Protein 5IG0 (pdb70)

Foldseek 3Di:
DDDDPFRLVVVLVVVCVVCVLVLPLVSVVLAADQFAWEADPLVPGDIDTGCVSVVVCSVVPDDFSNVKDKDWADWGWDDDPQKIKIWTKIWMWDADPVGIDIWIKTKIWIKGADCVGPSRIYTRYMYIDTD

Secondary structure (DSSP, 8-state):
----HHHHHHHHHHHHHHHHHTT-HHHHHTTEEEEEEEE-GGGTTS-EESHHHHHHHHHT--SSTTT-EEEEEEEEEEEETTEEEEEEEEEEEEEETTEEEEEEEEEEEEEEE-TTSTTSEEEEEEEEEE-

CATH classification: 3.10.450.50

Organism: Salpingoeca rosetta (strain ATCC 50818 / BSB-021) (NCBI:txid946362)

InterPro domains:
  IPR000719 Protein kinase domain [PF00069] (19-273)
  IPR000719 Protein kinase domain [PS50011] (16-273)
  IPR000719 Protein kinase domain [SM00220] (16-273)
  IPR008271 Serine/threonine-protein kinase, active site [PS00108] (134-146)
  IPR011009 Protein kinase-like domain superfamily [SSF56112] (20-286)
  IPR013543 Calcium/calmodulin-dependent protein kinase II, association-domain [PF08332] (350-474)
  IPR017441 Protein kinase, ATP binding site [PS00107] (22-50)
  IPR032710 NTF2-like domain superfamily [SSF54427] (349-472)

Solvent-accessible surface area: 7740 Å² total; per-residue (Å²): 187,125,34,38,78,45,121,21,0,49,87,10,6,67,71,1,20,131,4,47,59,77,27,64,42,110,23,7,52,41,0,1,19,77,118,0,33,0,81,16,73,84,7,93,74,99,64,10,146,16,33,83,59,10,76,128,82,30,92,82,92,82,129,60,28,112,143,89,128,38,67,35,85,111,70,48,31,96,69,116,66,86,41,0,49,0,48,10,59,19,35,16,90,55,61,34,161,125,18,123,90,88,38,120,47,110,7,48,12,31,0,36,91,35,107,93,40,148,81,24,12,40,0,41,47,4,78,30,39,43,106

Sequence (131 aa):
VPAGPAKAVLEVNDELLKAVASGDWDAYTTMVDPNVTCFEPEAAGVLAKGLAFHKFFFDNRSPNADKMKTTLHDPAVQMFGDTAIVTALRVVQFVADDGPKTTRYEETRVWVKDAAFKFGWKLVHFHRSGA

Structure (mmCIF, N/CA/C/O backbone):
data_5IG0
#
_entry.id   5IG0
#
_cell.length_a   96.805
_cell.length_b   96.805
_cell.length_c   58.416
_cell.angle_alpha   90.00
_cell.angle_beta   90.00
_cell.angle_gamma   120.00
#
_symmetry.space_group_name_H-M   'P 61 2 2'
#
loop_
_entity.id
_entity.type
_entity.pdbx_description
1 polymer 'CAMK/CAMK2 protein kinase'
2 non-polymer 'SULFATE ION'
3 non-polymer GLYCEROL
4 water water
#
loop_
_atom_site.group_PDB
_atom_site.id
_atom_site.type_symbol
_atom_site.label_atom_id
_atom_site.label_alt_id
_atom_site.label_comp_id
_atom_site.label_asym_id
_atom_site.label_entity_id
_atom_site.label_seq_id
_atom_site.pdbx_PDB_ins_code
_atom_site.Cartn_x
_atom_site.Cartn_y
_atom_site.Cartn_z
_atom_site.occupancy
_atom_site.B_iso_or_equiv
_atom_site.auth_seq_id
_atom_site.auth_comp_id
_atom_site.auth_asym_id
_atom_site.auth_atom_id
_atom_site.pdbx_PDB_model_num
ATOM 1 N N . VAL A 1 13 ? -28.068 -46.111 -3.790 1.00 49.68 344 VAL A N 1
ATOM 2 C CA . VAL A 1 13 ? -28.796 -45.691 -2.599 1.00 47.34 344 VAL A CA 1
ATOM 3 C C . VAL A 1 13 ? -29.214 -44.225 -2.726 1.00 45.49 344 VAL A C 1
ATOM 4 O O . VAL A 1 13 ? -28.374 -43.365 -2.992 1.00 47.57 344 VAL A O 1
ATOM 16 N N . PRO A 1 14 ? -30.514 -43.934 -2.535 1.00 35.93 345 PRO A N 1
ATOM 17 C CA . PRO A 1 14 ? -30.987 -42.553 -2.666 1.00 30.65 345 PRO A CA 1
ATOM 18 C C . PRO A 1 14 ? -30.644 -41.708 -1.446 1.00 35.84 345 PRO A C 1
ATOM 19 O O . PRO A 1 14 ? -30.521 -42.244 -0.345 1.00 28.59 345 PRO A O 1
ATOM 30 N N . ALA A 1 15 ? -30.500 -40.402 -1.643 1.00 36.11 346 ALA A N 1
ATOM 31 C CA . ALA A 1 15 ? -30.187 -39.496 -0.545 1.00 37.57 346 ALA A CA 1
ATOM 32 C C . ALA A 1 15 ? -31.455 -38.988 0.131 1.00 30.28 346 ALA A C 1
ATOM 33 O O . ALA A 1 15 ? -32.427 -38.624 -0.538 1.00 31.34 346 ALA A O 1
ATOM 40 N N . GLY A 1 16 ? -31.439 -38.957 1.461 1.00 31.22 347 GLY A N 1
ATOM 41 C CA . GLY A 1 16 ? -32.494 -38.309 2.220 1.00 41.98 347 GLY A CA 1
ATOM 42 C C . GLY A 1 16 ? -32.428 -36.809 1.992 1.00 36.84 347 GLY A C 1
ATOM 43 O O . GLY A 1 16 ? -31.507 -36.331 1.336 1.00 36.33 347 GLY A O 1
ATOM 47 N N . PRO A 1 17 ? -33.401 -36.060 2.534 1.00 32.05 348 PRO A N 1
ATOM 48 C CA . PRO A 1 17 ? -33.524 -34.617 2.285 1.00 34.08 348 PRO A CA 1
ATOM 49 C C . PRO A 1 17 ? -32.240 -33.836 2.568 1.00 29.88 348 PRO A C 1
ATOM 50 O O . PRO A 1 17 ? -31.803 -33.057 1.721 1.00 31.80 348 PRO A O 1
ATOM 61 N N . ALA A 1 18 ? -31.647 -34.050 3.738 1.00 35.27 349 ALA A N 1
ATOM 62 C CA . ALA A 1 18 ? -30.455 -33.308 4.139 1.00 32.67 349 ALA A CA 1
ATOM 63 C C . ALA A 1 18 ? -29.259 -33.658 3.256 1.00 31.64 349 ALA A C 1
ATOM 64 O O . ALA A 1 18 ? -28.546 -32.778 2.781 1.00 28.54 349 ALA A O 1
ATOM 71 N N . LYS A 1 19 ? -29.033 -34.948 3.039 1.00 27.91 350 LYS A N 1
ATOM 72 C CA . LYS A 1 19 ? -27.942 -35.377 2.177 1.00 31.03 350 LYS A CA 1
ATOM 73 C C . LYS A 1 19 ? -28.192 -34.909 0.745 1.00 26.98 350 LYS A C 1
ATOM 74 O O . LYS A 1 19 ? -27.261 -34.536 0.032 1.00 25.51 350 LYS A O 1
ATOM 93 N N . ALA A 1 20 ? -29.458 -34.915 0.338 1.00 23.80 351 ALA A N 1
ATOM 94 C CA . ALA A 1 20 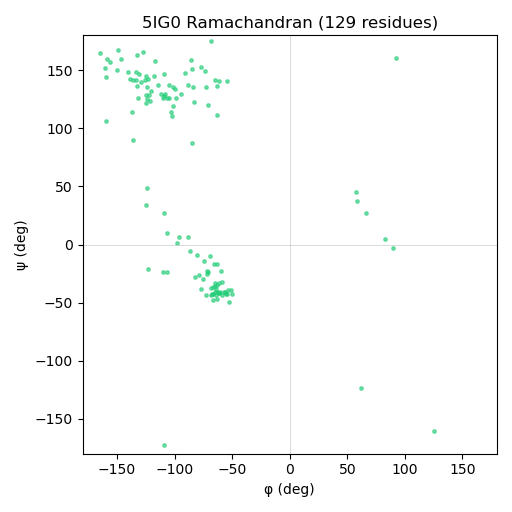? -29.826 -34.529 -1.017 1.00 25.55 351 ALA A CA 1
ATOM 95 C C . ALA A 1 20 ? -29.474 -33.068 -1.294 1.00 26.22 351 ALA A C 1
ATOM 96 O O . ALA A 1 20 ? -28.889 -32.759 -2.330 1.00 25.98 351 ALA A O 1
ATOM 103 N N . VAL A 1 21 ? -29.819 -32.169 -0.375 1.00 27.05 352 VAL A N 1
ATOM 104 C CA . VAL A 1 21 ? -29.527 -30.749 -0.593 1.00 21.06 352 VAL A CA 1
ATOM 105 C C . VAL A 1 21 ? -28.026 -30.491 -0.586 1.00 22.19 352 VAL A C 1
ATOM 106 O O . VAL A 1 21 ? -27.537 -29.650 -1.342 1.00 23.36 352 VAL A O 1
ATOM 119 N N . LEU A 1 22 ? -27.294 -31.203 0.267 1.00 25.71 353 LEU A N 1
ATOM 120 C CA . LEU A 1 22 ? -25.841 -31.069 0.283 1.00 25.78 353 LEU A CA 1
ATOM 121 C C . LEU A 1 22 ? -25.265 -31.454 -1.072 1.00 27.48 353 LEU A C 1
ATOM 122 O O . LEU A 1 22 ? -24.359 -30.800 -1.574 1.00 25.55 353 LEU A O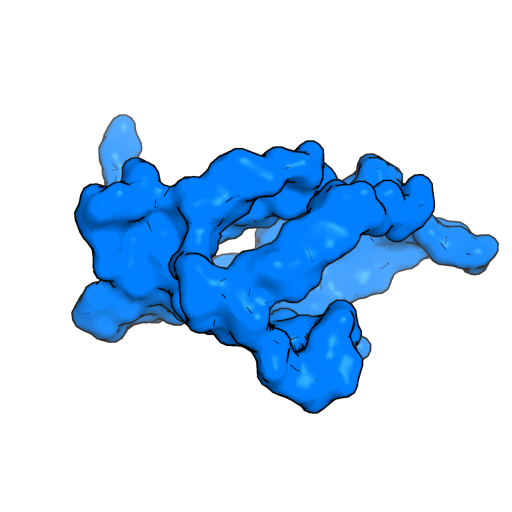 1
ATOM 138 N N . GLU A 1 23 ? -25.802 -32.510 -1.672 1.00 23.28 354 GLU A N 1
ATOM 139 C CA . GLU A 1 23 ? -25.311 -32.958 -2.968 1.00 24.05 354 GLU A CA 1
ATOM 140 C C . GLU A 1 23 ? -25.600 -31.932 -4.058 1.00 22.05 354 GLU A C 1
ATOM 141 O O . GLU A 1 23 ? -24.742 -31.659 -4.895 1.00 26.38 354 GLU A O 1
ATOM 153 N N . VAL A 1 24 ? -26.798 -31.354 -4.042 1.00 22.43 355 VAL A N 1
ATOM 154 C CA . VAL A 1 24 ? -27.165 -30.366 -5.051 1.00 20.96 355 VAL A CA 1
ATOM 155 C C . VAL A 1 24 ? -26.326 -29.105 -4.843 1.00 20.69 355 VAL A C 1
ATOM 156 O O . VAL A 1 24 ? -25.896 -28.467 -5.804 1.00 25.83 355 VAL A O 1
ATOM 169 N N . ASN A 1 25 ? -26.087 -28.762 -3.582 1.00 22.44 356 ASN A N 1
ATOM 170 C CA . ASN A 1 25 ? -25.253 -27.609 -3.257 1.00 21.60 356 ASN A CA 1
ATOM 171 C C . ASN A 1 25 ? -23.830 -27.798 -3.790 1.00 25.01 356 ASN A C 1
ATOM 172 O O . ASN A 1 25 ? -23.232 -26.866 -4.336 1.00 27.45 356 ASN A O 1
ATOM 183 N N . ASP A 1 26 ? -23.297 -29.011 -3.648 1.00 26.13 357 ASP A N 1
ATOM 184 C CA . ASP A 1 26 ? -21.989 -29.349 -4.211 1.00 27.43 357 ASP A CA 1
ATOM 185 C C . ASP A 1 26 ? -22.008 -29.294 -5.736 1.00 30.72 357 ASP A C 1
ATOM 186 O O . ASP A 1 26 ? -21.056 -28.825 -6.360 1.00 25.05 357 ASP A O 1
ATOM 195 N N . GLU A 1 27 ? -23.089 -29.789 -6.331 1.00 26.76 358 GLU A N 1
ATOM 196 C CA . GLU A 1 27 ? -23.220 -29.806 -7.784 1.00 29.98 358 GLU A CA 1
ATOM 197 C C . GLU A 1 27 ? -23.247 -28.386 -8.343 1.00 27.00 358 GLU A C 1
ATOM 198 O O . GLU A 1 27 ? -22.725 -28.127 -9.428 1.00 28.27 358 GLU A O 1
ATOM 210 N N . LEU A 1 28 ? -23.8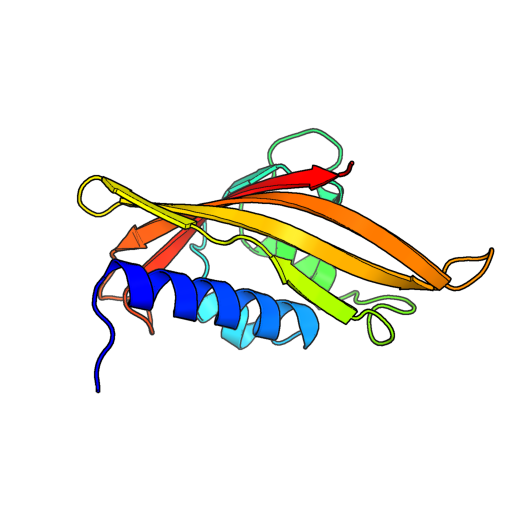50 -27.465 -7.596 1.00 23.96 359 LEU A N 1
ATOM 211 C CA . LEU A 1 28 ? -23.920 -26.074 -8.028 1.00 21.84 359 LEU A CA 1
ATOM 212 C C . LEU A 1 28 ? -22.517 -25.467 -8.099 1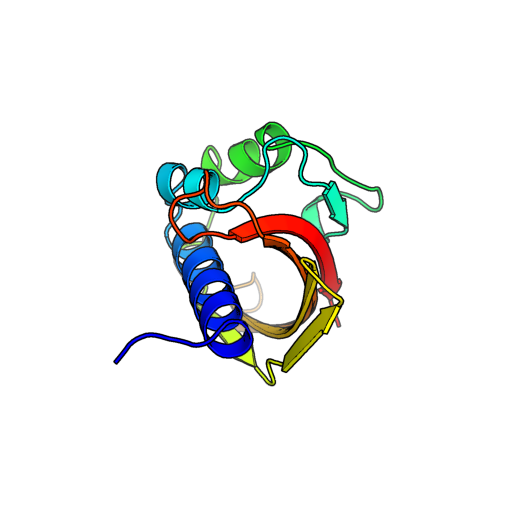.00 24.12 359 LEU A C 1
ATOM 213 O O . LEU A 1 28 ? -22.184 -24.768 -9.059 1.00 25.29 359 LEU A O 1
ATOM 229 N N . LEU A 1 29 ? -21.696 -25.739 -7.089 1.00 25.36 360 LEU A N 1
ATOM 230 C CA . LEU A 1 29 ? -20.301 -25.304 -7.106 1.00 31.34 360 LEU A CA 1
ATOM 231 C C . LEU A 1 29 ? -19.570 -25.833 -8.338 1.00 31.37 360 LEU A C 1
ATOM 232 O O . LEU A 1 29 ? -18.769 -25.120 -8.943 1.00 30.54 360 LEU A O 1
ATOM 248 N N . LYS A 1 30 ? -19.837 -27.087 -8.697 1.00 31.56 361 LYS A N 1
ATOM 249 C CA . LYS A 1 30 ? -19.206 -27.699 -9.865 1.00 36.22 361 LYS A CA 1
ATOM 250 C C . LYS A 1 30 ? -19.617 -26.974 -11.136 1.00 35.21 361 LYS A C 1
ATOM 251 O O . LYS A 1 30 ? -18.809 -26.789 -12.045 1.00 34.65 361 LYS A O 1
ATOM 270 N N . ALA A 1 31 ? -20.881 -26.568 -11.191 1.00 25.67 362 ALA A N 1
ATOM 271 C CA . ALA A 1 31 ? -21.408 -25.872 -12.356 1.00 29.83 362 ALA A CA 1
ATOM 272 C C . ALA A 1 31 ? -20.764 -24.495 -12.489 1.00 35.40 362 ALA A C 1
ATOM 273 O O . ALA A 1 31 ? -20.400 -24.074 -13.586 1.00 32.29 362 ALA A O 1
ATOM 280 N N . VAL A 1 32 ? -20.616 -23.801 -11.365 1.00 30.30 363 VAL A N 1
ATOM 281 C CA . VAL A 1 32 ? -20.028 -22.467 -11.369 1.00 29.00 363 VAL A CA 1
ATOM 282 C C . VAL A 1 32 ? -18.548 -22.554 -11.727 1.00 32.05 363 VAL A C 1
ATOM 283 O O . VAL A 1 32 ? -18.045 -21.759 -12.521 1.00 32.52 363 VAL A O 1
ATOM 296 N N . ALA A 1 33 ? -17.860 -23.532 -11.149 1.00 35.96 364 ALA A N 1
ATOM 297 C CA . ALA A 1 33 ? -16.433 -23.707 -11.386 1.00 38.77 364 ALA A CA 1
ATOM 298 C C . ALA A 1 33 ? -16.142 -23.988 -12.857 1.00 42.97 364 ALA A C 1
ATOM 299 O O . ALA A 1 33 ? -15.108 -23.572 -13.379 1.00 56.03 364 ALA A O 1
ATOM 306 N N . SER A 1 34 ? -17.060 -24.684 -13.524 1.00 39.24 365 SER A N 1
ATOM 307 C CA . SER A 1 34 ? -16.851 -25.102 -14.910 1.00 40.80 365 SER A CA 1
ATOM 308 C C . SER A 1 34 ? -17.526 -24.174 -15.921 1.00 43.75 365 SER A C 1
ATOM 309 O O . SER A 1 34 ? -17.454 -24.409 -17.126 1.00 40.39 365 SER A O 1
ATOM 317 N N . GLY A 1 35 ? -18.179 -23.123 -15.436 1.00 36.34 366 GLY A N 1
ATOM 318 C CA . GLY A 1 35 ? -18.846 -22.175 -16.310 1.00 33.00 366 GLY A CA 1
ATOM 319 C C . GLY A 1 35 ? -20.028 -22.775 -17.049 1.00 39.79 366 GLY A C 1
ATOM 320 O O . GLY A 1 35 ? -20.387 -22.323 -18.135 1.00 36.51 366 GLY A O 1
ATOM 324 N N . ASP A 1 36 ? -20.637 -23.796 -16.454 1.00 32.14 367 ASP A N 1
ATOM 325 C CA . ASP A 1 36 ? -21.785 -24.470 -17.049 1.00 32.01 367 ASP A CA 1
ATOM 326 C C . ASP A 1 36 ? -23.074 -23.729 -16.711 1.00 29.36 367 ASP A C 1
ATOM 327 O O . ASP A 1 36 ? -23.742 -24.055 -15.728 1.00 27.02 367 ASP A O 1
ATOM 336 N N . TRP A 1 37 ? -23.429 -22.740 -17.528 1.00 27.07 368 TRP A N 1
ATOM 337 C CA . TRP A 1 37 ? -24.606 -21.923 -17.257 1.00 26.74 368 TRP A CA 1
ATOM 338 C C . TRP A 1 37 ? -25.901 -22.732 -17.273 1.00 33.39 368 TRP A C 1
ATOM 339 O O . TRP A 1 37 ? -26.783 -22.513 -16.445 1.00 28.29 368 TRP A O 1
ATOM 360 N N . ASP A 1 38 ? -26.026 -23.659 -18.216 1.00 31.54 369 ASP A N 1
ATOM 361 C CA . ASP A 1 38 ? -27.244 -24.455 -18.313 1.00 32.27 369 ASP A CA 1
ATOM 362 C C . ASP A 1 38 ? -27.487 -25.212 -17.012 1.00 28.16 369 ASP A C 1
ATOM 363 O O . ASP A 1 38 ? -28.608 -25.245 -16.510 1.00 29.07 369 ASP A O 1
ATOM 372 N N . ALA A 1 39 ? -26.427 -25.792 -16.458 1.00 29.34 370 ALA A N 1
ATOM 373 C CA . ALA A 1 39 ? -26.522 -26.499 -15.185 1.00 29.35 370 ALA A CA 1
ATOM 374 C C . ALA A 1 39 ? -26.949 -25.549 -14.073 1.00 25.51 370 ALA A C 1
ATOM 375 O O . ALA A 1 39 ? -27.778 -25.893 -13.231 1.00 23.55 370 ALA A O 1
ATOM 382 N N . TYR A 1 40 ? -26.381 -24.348 -14.078 1.00 25.83 371 TYR A N 1
ATOM 383 C CA . TYR A 1 40 ? -26.700 -23.347 -13.068 1.00 25.88 371 TYR A CA 1
ATOM 384 C C . TYR A 1 40 ? -28.205 -23.112 -13.032 1.00 25.84 371 TYR A C 1
ATOM 385 O O . TYR A 1 40 ? -28.806 -23.047 -11.961 1.00 26.37 371 TYR A O 1
ATOM 403 N N . THR A 1 41 ? -28.819 -23.025 -14.209 1.00 22.60 372 THR A N 1
ATOM 404 C CA . THR A 1 41 ? -30.238 -22.704 -14.294 1.00 22.81 372 THR A CA 1
ATOM 405 C C . THR A 1 41 ? -31.127 -23.877 -13.896 1.00 27.20 372 THR A C 1
ATOM 406 O O . THR A 1 41 ? -32.317 -23.691 -13.670 1.00 28.19 372 THR A O 1
ATOM 417 N N . THR A 1 42 ? -30.568 -25.081 -13.808 1.00 27.18 373 THR A N 1
ATOM 418 C CA . THR A 1 42 ? -31.365 -26.219 -13.352 1.00 26.66 373 THR A CA 1
ATOM 419 C C . THR A 1 42 ? -31.475 -26.240 -11.828 1.00 26.72 373 THR A C 1
ATOM 420 O O . THR A 1 42 ? -32.250 -27.018 -11.272 1.00 21.82 373 THR A O 1
ATOM 431 N N . MET A 1 43 ? -30.711 -25.377 -11.156 1.00 22.22 374 MET A N 1
ATOM 432 C CA . MET A 1 43 ? -30.627 -25.413 -9.696 1.00 20.14 374 MET A CA 1
ATOM 433 C C . MET A 1 43 ? -30.998 -24.094 -9.016 1.00 21.34 374 MET A C 1
ATOM 434 O O . MET A 1 43 ? -31.342 -24.084 -7.835 1.00 22.62 374 MET A O 1
ATOM 448 N N . VAL A 1 44 ? -30.927 -22.990 -9.752 1.00 21.18 375 VAL A N 1
ATOM 449 C CA . VAL A 1 44 ? -31.078 -21.667 -9.151 1.00 20.62 375 VAL A CA 1
ATOM 450 C C . VAL A 1 44 ? -32.370 -20.990 -9.588 1.00 29.29 375 VAL A C 1
ATOM 451 O O . VAL A 1 44 ? -32.673 -20.904 -10.782 1.00 25.26 375 VAL A O 1
ATOM 464 N N . ASP A 1 45 ? -33.125 -20.509 -8.605 1.00 20.93 376 ASP A N 1
ATOM 465 C CA . ASP A 1 45 ? -34.402 -19.852 -8.862 1.00 23.57 376 ASP A CA 1
ATOM 466 C C . ASP A 1 45 ? -34.202 -18.602 -9.712 1.00 25.35 376 ASP A C 1
ATOM 467 O O . ASP A 1 45 ? -33.227 -17.875 -9.514 1.00 27.47 376 ASP A O 1
ATOM 476 N N . PRO A 1 46 ? -35.121 -18.347 -10.664 1.00 23.79 377 PRO A N 1
ATOM 477 C CA . PRO A 1 46 ? -34.978 -17.168 -11.528 1.00 27.45 377 PRO A CA 1
ATOM 478 C C . PRO A 1 46 ? -34.961 -15.848 -10.762 1.00 27.20 377 PRO A C 1
ATOM 479 O O . PRO A 1 46 ? -34.447 -14.857 -11.279 1.00 31.27 377 PRO A O 1
ATOM 490 N N . ASN A 1 47 ? -35.520 -15.844 -9.555 1.00 24.24 378 ASN A N 1
ATOM 491 C CA . ASN A 1 47 ? -35.581 -14.647 -8.725 1.00 26.78 378 ASN A CA 1
ATOM 492 C C . ASN A 1 47 ? -34.646 -14.744 -7.522 1.00 27.14 378 ASN A C 1
ATOM 493 O O . ASN A 1 47 ? -34.885 -14.129 -6.479 1.00 25.77 378 ASN A O 1
ATOM 504 N N . VAL A 1 48 ? -33.583 -15.525 -7.678 1.00 25.49 379 VAL A N 1
ATOM 505 C CA . VAL A 1 48 ? -32.579 -15.675 -6.634 1.00 18.43 379 VAL A CA 1
ATOM 506 C C . VAL A 1 48 ? -32.054 -14.308 -6.206 1.00 22.04 379 VAL A C 1
ATOM 507 O O . VAL A 1 48 ? -31.879 -13.420 -7.041 1.00 23.11 379 VAL A O 1
ATOM 520 N N . THR A 1 49 ? -31.823 -14.140 -4.905 1.00 18.56 380 THR A N 1
ATOM 521 C CA . THR A 1 49 ? -31.172 -12.935 -4.395 1.00 19.52 380 THR A CA 1
ATOM 522 C C . THR A 1 49 ? -29.851 -13.312 -3.749 1.00 18.00 380 THR A C 1
ATOM 523 O O . THR A 1 49 ? -29.654 -14.455 -3.350 1.00 18.76 380 THR A O 1
ATOM 534 N N . CYS A 1 50 ? -28.930 -12.363 -3.638 1.00 18.32 381 CYS A N 1
ATOM 535 C CA . CYS A 1 50 ? -27.695 -12.680 -2.949 1.00 19.24 381 CYS A CA 1
ATOM 536 C C . CYS A 1 50 ? -26.909 -11.474 -2.466 1.00 19.23 381 CYS A C 1
ATOM 537 O O . CYS A 1 50 ? -27.005 -10.377 -3.021 1.00 19.45 381 CYS A O 1
ATOM 545 N N . PHE A 1 51 ? -26.163 -11.707 -1.390 1.00 17.66 382 PHE A N 1
ATOM 546 C CA . PHE A 1 51 ? -25.059 -10.849 -0.980 1.00 16.37 382 PHE A CA 1
ATOM 547 C C . PHE A 1 51 ? -23.778 -11.590 -1.336 1.00 22.34 382 PHE A C 1
ATOM 548 O O . PHE A 1 51 ? -23.603 -12.738 -0.934 1.00 18.16 382 PHE A O 1
ATOM 565 N N . GLU A 1 52 ? -22.885 -10.952 -2.083 1.00 17.94 383 GLU A N 1
ATOM 566 C CA . GLU A 1 52 ? -21.593 -11.556 -2.397 1.00 16.24 383 GLU A CA 1
ATOM 567 C C . GLU A 1 52 ? -20.617 -10.449 -2.771 1.00 20.31 383 GLU A C 1
ATOM 568 O O . GLU A 1 52 ? -21.041 -9.348 -3.116 1.00 20.73 383 GLU A O 1
ATOM 580 N N . PRO A 1 53 ? -19.307 -10.725 -2.682 1.00 21.16 384 PRO A N 1
ATOM 581 C CA . PRO A 1 53 ? -18.318 -9.690 -3.010 1.00 28.31 384 PRO A CA 1
ATOM 582 C C . PRO A 1 53 ? -18.565 -9.040 -4.373 1.00 27.00 384 PRO A C 1
ATOM 583 O O . PRO A 1 53 ? -18.418 -7.824 -4.508 1.00 28.69 384 PRO A O 1
ATOM 594 N N . GLU A 1 54 ? -18.972 -9.841 -5.353 1.00 26.23 385 GLU A N 1
ATOM 595 C CA . GLU A 1 54 ? -19.191 -9.353 -6.713 1.00 29.02 385 GLU A CA 1
ATOM 596 C C . GLU A 1 54 ? -20.398 -8.422 -6.851 1.00 29.23 385 GLU A C 1
ATOM 597 O O . GLU A 1 54 ? -20.596 -7.813 -7.904 1.00 32.63 385 GLU A O 1
ATOM 609 N N . ALA A 1 55 ? -21.207 -8.317 -5.802 1.00 25.47 386 ALA A N 1
ATOM 610 C CA . ALA A 1 55 ? -22.458 -7.566 -5.883 1.00 23.63 386 ALA A CA 1
ATOM 611 C C . ALA A 1 55 ? -22.310 -6.133 -5.368 1.00 25.73 386 ALA A C 1
ATOM 612 O O . ALA A 1 55 ? -23.295 -5.405 -5.257 1.00 24.12 386 ALA A O 1
ATOM 619 N N . ALA A 1 56 ? -21.078 -5.739 -5.059 1.00 20.45 387 ALA A N 1
ATOM 620 C CA . ALA A 1 56 ? -20.754 -4.351 -4.726 1.00 23.93 387 ALA A CA 1
ATOM 621 C C . ALA A 1 56 ? -21.535 -3.808 -3.528 1.00 22.61 387 ALA A C 1
ATOM 622 O O . ALA A 1 56 ? -21.929 -2.639 -3.512 1.00 24.21 387 ALA A O 1
ATOM 629 N N . GLY A 1 57 ? -21.760 -4.656 -2.531 1.00 25.11 388 GLY A N 1
ATOM 630 C CA . GLY A 1 57 ? -22.251 -4.202 -1.242 1.00 25.19 388 GLY A CA 1
ATOM 631 C C . GLY A 1 57 ? -23.758 -4.146 -1.074 1.00 30.74 388 GLY A C 1
ATOM 632 O O . GLY A 1 57 ? -24.238 -3.820 0.011 1.00 30.95 388 GLY A O 1
ATOM 636 N N . VAL A 1 58 ? -24.503 -4.453 -2.131 1.00 25.00 389 VAL A N 1
ATOM 637 C CA . VAL A 1 58 ? -25.961 -4.458 -2.052 1.00 21.85 389 VAL A CA 1
ATOM 638 C C . VAL A 1 58 ? -26.524 -5.781 -2.557 1.00 24.61 389 VAL A C 1
ATOM 639 O O . VAL A 1 58 ? -25.828 -6.566 -3.201 1.00 25.47 389 VAL A O 1
ATOM 652 N N . LEU A 1 59 ? -27.794 -6.021 -2.257 1.00 21.69 390 LEU A N 1
ATOM 653 C CA . LEU A 1 59 ? -28.445 -7.262 -2.644 1.00 19.84 390 LEU A CA 1
ATOM 654 C C . LEU A 1 59 ? -28.671 -7.317 -4.147 1.00 27.62 390 LEU A C 1
ATOM 655 O O . LEU A 1 59 ? -29.366 -6.466 -4.706 1.00 31.06 390 LEU A O 1
ATOM 671 N N . ALA A 1 60 ? -28.084 -8.318 -4.796 1.00 19.62 391 ALA A N 1
ATOM 672 C CA . ALA A 1 60 ? -28.307 -8.554 -6.220 1.00 21.74 391 ALA A CA 1
ATOM 673 C C . ALA A 1 60 ? -29.482 -9.507 -6.408 1.00 26.23 391 ALA A C 1
ATOM 674 O O . ALA A 1 60 ? -29.703 -10.388 -5.584 1.00 22.21 391 ALA A O 1
ATOM 681 N N . LYS A 1 61 ? -30.235 -9.335 -7.490 1.00 23.80 392 LYS A N 1
ATOM 682 C CA . LYS A 1 61 ? -31.411 -10.170 -7.730 1.00 23.46 392 LYS A CA 1
ATOM 683 C C . LYS A 1 61 ? -31.488 -10.622 -9.178 1.00 25.59 392 LYS A C 1
ATOM 684 O O . LYS A 1 61 ? -31.190 -9.854 -10.092 1.00 26.99 392 LYS A O 1
ATOM 703 N N . GLY A 1 62 ? -31.904 -11.868 -9.377 1.00 25.38 393 GLY A N 1
ATOM 704 C CA . GLY A 1 62 ? -32.132 -12.396 -10.710 1.00 25.78 393 GLY A CA 1
ATOM 705 C C . GLY A 1 62 ? -30.936 -13.102 -11.312 1.00 29.13 393 GLY A C 1
ATOM 706 O O . GLY A 1 62 ? -29.798 -12.905 -10.888 1.00 26.04 393 GLY A O 1
ATOM 710 N N . LEU A 1 63 ? -31.205 -13.924 -12.320 1.00 27.70 394 LEU A N 1
ATOM 711 C CA . LEU A 1 63 ? -30.176 -14.733 -12.955 1.00 22.85 394 LEU A CA 1
ATOM 712 C C . LEU A 1 63 ? -29.272 -13.932 -13.879 1.00 26.28 394 LEU A C 1
ATOM 713 O O . LEU A 1 63 ? -28.105 -14.280 -14.056 1.00 28.08 394 LEU A O 1
ATOM 729 N N . ALA A 1 64 ? -29.812 -12.868 -14.470 1.00 33.14 395 ALA A N 1
ATOM 730 C CA . ALA A 1 64 ? -29.059 -12.058 -15.424 1.00 32.44 395 ALA A CA 1
ATOM 731 C C . ALA A 1 64 ? -27.771 -11.533 -14.798 1.00 27.01 395 ALA A C 1
ATOM 732 O O . ALA A 1 64 ? -26.719 -11.527 -15.436 1.00 27.18 395 ALA A O 1
ATOM 739 N N . PHE A 1 65 ? -27.861 -11.106 -13.542 1.00 30.49 396 PHE A N 1
ATOM 740 C CA . PHE A 1 65 ? -26.693 -10.641 -12.801 1.00 26.94 396 PHE A CA 1
ATOM 741 C C . PHE A 1 65 ? -25.589 -11.693 -12.785 1.00 24.81 396 PHE A C 1
ATOM 742 O O . PHE A 1 65 ? -24.411 -11.380 -12.960 1.00 27.34 396 PHE A O 1
ATOM 759 N N . HIS A 1 66 ? -25.978 -12.944 -12.573 1.00 25.41 397 HIS A N 1
ATOM 760 C CA . HIS A 1 66 ? -25.013 -14.033 -12.496 1.00 22.00 397 HIS A CA 1
ATOM 761 C C . HIS A 1 66 ? -24.504 -14.447 -13.870 1.00 23.28 397 HIS A C 1
ATOM 762 O O . HIS A 1 66 ? -23.322 -14.751 -14.029 1.00 28.56 397 HIS A O 1
ATOM 776 N N . LYS A 1 67 ? -25.390 -14.450 -14.859 1.00 25.65 398 LYS A N 1
ATOM 777 C CA . LYS A 1 67 ? -25.008 -14.848 -16.213 1.00 27.56 398 LYS A CA 1
ATOM 778 C C . LYS A 1 67 ? -23.896 -13.951 -16.751 1.00 29.06 398 LYS A C 1
ATOM 779 O O . LYS A 1 67 ? -23.043 -14.396 -17.520 1.00 32.84 398 LYS A O 1
ATOM 798 N N . PHE A 1 68 ? -23.908 -12.689 -16.333 1.00 28.08 399 PHE A N 1
ATOM 799 C CA . PHE A 1 68 ? -22.884 -11.732 -16.730 1.00 28.29 399 PHE A CA 1
ATOM 800 C C . PHE A 1 68 ? -21.484 -12.258 -16.436 1.00 30.00 399 PHE A C 1
ATOM 801 O O . PHE A 1 68 ? -20.556 -12.058 -17.222 1.00 33.06 399 PHE A O 1
ATOM 818 N N . PHE A 1 69 ? -21.336 -12.932 -15.300 1.00 25.54 400 PHE A N 1
ATOM 819 C CA . PHE A 1 69 ? -20.043 -13.474 -14.905 1.00 25.11 400 PHE A CA 1
ATOM 820 C C . PHE A 1 69 ? -19.728 -14.762 -15.654 1.00 27.45 400 PHE A C 1
ATOM 821 O O . PHE A 1 69 ? -18.562 -15.102 -15.834 1.00 37.31 400 PHE A O 1
ATOM 838 N N . PHE A 1 70 ? -20.761 -15.478 -16.087 1.00 26.78 401 PHE A N 1
ATOM 839 C CA . PHE A 1 70 ? -20.557 -16.658 -16.924 1.00 28.50 401 PHE A CA 1
ATOM 840 C C . PHE A 1 70 ? -20.126 -16.232 -18.327 1.00 34.39 401 PHE A C 1
ATOM 841 O O . PHE A 1 70 ? -19.208 -16.812 -18.904 1.00 38.56 401 PHE A O 1
ATOM 858 N N . ASP A 1 71 ? -20.790 -15.209 -18.861 1.00 37.50 402 ASP A N 1
ATOM 859 C CA . ASP A 1 71 ? -20.525 -14.730 -20.217 1.00 45.10 402 ASP A CA 1
ATOM 860 C C . ASP A 1 71 ? -19.189 -14.003 -20.331 1.00 46.50 402 ASP A C 1
ATOM 861 O O . ASP A 1 71 ? -18.629 -13.896 -21.424 1.00 46.03 402 ASP A O 1
ATOM 870 N N . ASN A 1 72 ? -18.691 -13.494 -19.206 1.00 34.06 403 ASN A N 1
ATOM 871 C CA . ASN A 1 72 ? -17.425 -12.768 -19.175 1.00 35.93 403 ASN A CA 1
ATOM 872 C C . ASN A 1 72 ? -16.435 -13.367 -18.182 1.00 50.22 403 ASN A C 1
ATOM 873 O O . ASN A 1 72 ? -15.852 -12.651 -17.375 1.00 58.75 403 ASN A O 1
ATOM 884 N N . ARG A 1 73 ? -16.251 -14.682 -18.236 1.00 58.42 404 ARG A N 1
ATOM 885 C CA . ARG A 1 73 ? -15.269 -15.346 -17.383 1.00 58.55 404 ARG A CA 1
ATOM 886 C C . ARG A 1 73 ? -13.858 -14.862 -17.694 1.00 68.79 404 ARG A C 1
ATOM 887 O O . ARG A 1 73 ? -13.332 -15.140 -18.772 1.00 75.05 404 ARG A O 1
ATOM 908 N N . SER A 1 74 ? -13.246 -14.136 -16.761 1.00 66.59 405 SER A N 1
ATOM 909 C CA . SER A 1 74 ? -11.878 -13.657 -16.953 1.00 75.64 405 SER A CA 1
ATOM 910 C C . SER A 1 74 ? -11.178 -13.370 -15.625 1.00 82.20 405 SER A C 1
ATOM 911 O O . SER A 1 74 ? -11.843 -13.145 -14.612 1.00 81.47 405 SER A O 1
ATOM 919 N N . PRO A 1 75 ? -9.831 -13.384 -15.619 1.00 97.08 406 PRO A N 1
ATOM 920 C CA . PRO A 1 75 ? -8.924 -13.835 -16.681 1.00 99.40 406 PRO A CA 1
ATOM 921 C C . PRO A 1 75 ? -8.259 -15.179 -16.368 1.00 100.67 406 PRO A C 1
ATOM 922 O O . PRO A 1 75 ? -7.838 -15.884 -17.286 1.00 95.68 406 PRO A O 1
ATOM 933 N N . ASN A 1 76 ? -8.172 -15.516 -15.083 1.00 90.46 407 ASN A N 1
ATOM 934 C CA . ASN A 1 76 ? -7.534 -16.749 -14.629 1.00 85.71 407 ASN A CA 1
ATOM 935 C C . ASN A 1 76 ? -8.490 -17.571 -13.769 1.00 79.30 407 ASN A C 1
ATOM 936 O O . ASN A 1 76 ? -8.073 -18.250 -12.830 1.00 72.35 407 ASN A O 1
ATOM 947 N N . ALA A 1 77 ? -9.776 -17.503 -14.099 1.00 71.82 408 ALA A N 1
ATOM 948 C CA . ALA A 1 77 ? -10.802 -18.230 -13.360 1.00 60.96 408 ALA A CA 1
ATOM 949 C C . ALA A 1 77 ? -10.641 -19.737 -13.523 1.00 59.07 408 ALA A C 1
ATOM 950 O O . ALA A 1 77 ? -11.205 -20.519 -12.756 1.00 57.86 408 ALA A O 1
ATOM 957 N N . ASP A 1 78 ? -9.871 -20.139 -14.527 1.00 60.07 409 ASP A N 1
ATOM 958 C CA . ASP A 1 78 ? -9.654 -21.550 -14.807 1.00 63.73 409 ASP A CA 1
ATOM 959 C C . ASP A 1 78 ? -8.562 -22.128 -13.914 1.00 54.74 409 ASP A C 1
ATOM 960 O O . ASP A 1 78 ? -8.571 -23.319 -13.603 1.00 57.21 409 ASP A O 1
ATOM 969 N N . LYS A 1 79 ? -7.626 -21.281 -13.500 1.00 53.08 410 LYS A N 1
ATOM 970 C CA . LYS A 1 79 ? -6.577 -21.707 -12.583 1.00 54.56 410 LYS A CA 1
ATOM 971 C C . LYS A 1 79 ? -7.141 -21.955 -11.189 1.00 52.18 410 LYS A C 1
ATOM 972 O O . LYS A 1 79 ? -6.570 -22.714 -10.407 1.00 51.04 410 LYS A O 1
ATOM 991 N N . MET A 1 80 ? -8.268 -21.322 -10.886 1.00 53.09 411 MET A N 1
ATOM 992 C CA . MET A 1 80 ? -8.827 -21.371 -9.541 1.00 35.01 411 MET A CA 1
ATOM 993 C C . MET A 1 80 ? -9.272 -22.769 -9.131 1.00 39.67 411 MET A C 1
ATOM 994 O O . MET A 1 80 ? -9.803 -23.531 -9.940 1.00 39.61 411 MET A O 1
ATOM 1008 N N . LYS A 1 81 ? -9.039 -23.088 -7.861 1.00 27.98 412 LYS A N 1
ATOM 1009 C CA . LYS A 1 81 ? -9.537 -24.317 -7.253 1.00 30.38 412 LYS A CA 1
ATOM 1010 C C . LYS A 1 81 ? -10.391 -23.958 -6.047 1.00 32.98 412 LYS A C 1
ATOM 1011 O O . LYS A 1 81 ? -9.950 -23.212 -5.177 1.00 24.87 412 LYS A O 1
ATOM 1030 N N . THR A 1 82 ? -11.605 -24.497 -5.999 1.00 32.49 413 THR A N 1
ATOM 1031 C CA . THR A 1 82 ? -12.544 -24.180 -4.931 1.00 27.88 413 THR A CA 1
ATOM 1032 C C . THR A 1 82 ? -13.015 -25.444 -4.230 1.00 28.33 413 THR A C 1
ATOM 1033 O O . THR A 1 82 ? -13.348 -26.439 -4.875 1.00 30.31 413 THR A O 1
ATOM 1044 N N . THR A 1 83 ? -13.037 -25.394 -2.903 1.00 22.72 414 THR A N 1
ATOM 1045 C CA . THR A 1 83 ? -13.532 -26.497 -2.096 1.00 26.08 414 THR A CA 1
ATOM 1046 C C . THR A 1 83 ? -14.473 -25.980 -1.019 1.00 29.32 414 THR A C 1
ATOM 1047 O O . THR A 1 83 ? -14.321 -24.853 -0.540 1.00 26.05 414 THR A O 1
ATOM 1058 N N . LEU A 1 84 ? -15.458 -26.799 -0.660 1.00 25.16 415 LEU A N 1
ATOM 1059 C CA . LEU A 1 84 ? -16.346 -26.492 0.452 1.00 24.50 415 LEU A CA 1
ATOM 1060 C C . LEU A 1 84 ? -15.923 -27.279 1.677 1.00 29.25 415 LEU A C 1
ATOM 1061 O O . LEU A 1 84 ? -15.628 -28.476 1.604 1.00 32.99 415 LEU A O 1
ATOM 1077 N N . HIS A 1 85 ? -15.906 -26.583 2.803 1.00 21.53 416 HIS A N 1
ATOM 1078 C CA . HIS A 1 85 ? -15.454 -27.128 4.068 1.00 22.70 416 HIS A CA 1
ATOM 1079 C C . HIS A 1 85 ? -16.524 -26.978 5.131 1.00 32.19 416 HIS A C 1
ATOM 1080 O O . HIS A 1 85 ? -17.271 -25.998 5.138 1.00 27.68 416 HIS A O 1
ATOM 1094 N N . ASP A 1 86 ? -16.605 -27.968 6.013 1.00 32.53 417 ASP A N 1
ATOM 1095 C CA . ASP A 1 86 ? -17.454 -27.885 7.190 1.00 28.64 417 ASP A CA 1
ATOM 1096 C C . ASP A 1 86 ? -18.921 -27.640 6.812 1.00 26.81 417 ASP A C 1
ATOM 1097 O O . ASP A 1 86 ? -19.589 -26.792 7.409 1.00 28.31 417 ASP A O 1
ATOM 1106 N N . PRO A 1 87 ? -19.426 -28.372 5.806 1.00 30.84 418 PRO A N 1
ATOM 1107 C CA . PRO A 1 87 ? -20.812 -28.101 5.423 1.00 31.00 418 PRO A CA 1
ATOM 1108 C C . PRO A 1 87 ? -21.797 -28.637 6.452 1.00 44.36 418 PRO A C 1
ATOM 1109 O O . PRO A 1 87 ? -21.518 -29.622 7.135 1.00 34.97 418 PRO A O 1
ATOM 1120 N N . ALA A 1 88 ? -22.934 -27.967 6.571 1.00 26.65 419 ALA A N 1
ATOM 1121 C CA . ALA A 1 88 ? -23.994 -28.400 7.468 1.00 29.55 419 ALA A CA 1
ATOM 1122 C C . ALA A 1 88 ? -25.321 -27.961 6.890 1.00 25.18 419 ALA A C 1
ATOM 1123 O O . ALA A 1 88 ? -25.387 -26.948 6.198 1.00 21.16 419 ALA A O 1
ATOM 1130 N N . VAL A 1 89 ? -26.372 -28.726 7.166 1.00 20.68 420 VAL A N 1
ATOM 1131 C CA . VAL A 1 89 ? -27.718 -28.357 6.752 1.00 22.07 420 VAL A CA 1
ATOM 1132 C C . VAL A 1 89 ? -28.655 -28.345 7.935 1.00 24.12 420 VAL A C 1
ATOM 1133 O O . VAL A 1 89 ? -28.569 -29.203 8.812 1.00 30.23 420 VAL A O 1
ATOM 1146 N N . GLN A 1 90 ? -29.554 -27.372 7.938 1.00 25.02 421 GLN A N 1
ATOM 1147 C CA . GLN A 1 90 ? -30.637 -27.318 8.899 1.00 27.02 421 GLN A CA 1
ATOM 1148 C C . GLN A 1 90 ? -31.947 -27.223 8.145 1.00 27.98 421 GLN A C 1
ATOM 1149 O O . GLN A 1 90 ? -32.099 -26.383 7.261 1.00 23.97 421 GLN A O 1
ATOM 1163 N N . MET A 1 91 ? -32.880 -28.105 8.491 1.00 24.02 422 MET A N 1
ATOM 1164 C CA . MET A 1 91 ? -34.157 -28.206 7.798 1.00 23.97 422 MET A CA 1
ATOM 1165 C C . MET A 1 91 ? -35.256 -27.498 8.566 1.00 27.43 422 MET A C 1
ATOM 1166 O O . MET A 1 91 ? -35.389 -27.675 9.778 1.00 28.53 422 MET A O 1
ATOM 1180 N N . PHE A 1 92 ? -36.045 -26.705 7.851 1.00 25.06 423 PHE A N 1
ATOM 1181 C CA . PHE A 1 92 ? -37.220 -26.055 8.413 1.00 27.84 423 PHE A CA 1
ATOM 1182 C C . PHE A 1 92 ? -38.357 -26.197 7.416 1.00 31.29 423 PHE A C 1
ATOM 1183 O O . PHE A 1 92 ? -38.535 -25.365 6.530 1.00 25.26 423 PHE A O 1
ATOM 1200 N N . GLY A 1 93 ? -39.116 -27.278 7.551 1.00 42.25 424 GLY A N 1
ATOM 1201 C CA . GLY A 1 93 ? -40.153 -27.587 6.588 1.00 38.10 424 GLY A CA 1
ATOM 1202 C C . GLY A 1 93 ? -39.541 -27.817 5.220 1.00 25.23 424 GLY A C 1
ATOM 1203 O O . GLY A 1 93 ? -38.665 -28.669 5.059 1.00 32.24 424 GLY A O 1
ATOM 1207 N N . ASP A 1 94 ? -39.994 -27.044 4.236 1.00 23.13 425 ASP A N 1
ATOM 1208 C CA . ASP A 1 94 ? -39.510 -27.175 2.868 1.00 25.51 425 ASP A CA 1
ATOM 1209 C C . ASP A 1 94 ? -38.274 -26.316 2.621 1.00 29.54 425 ASP A C 1
ATOM 1210 O O . ASP A 1 94 ? -37.814 -26.210 1.486 1.00 26.71 425 ASP A O 1
ATOM 1219 N N . THR A 1 95 ? -37.748 -25.707 3.681 1.00 24.60 426 THR A N 1
ATOM 1220 C CA . THR A 1 95 ? -36.552 -24.871 3.578 1.00 23.20 426 THR A CA 1
ATOM 1221 C C . THR A 1 95 ? -35.335 -25.592 4.144 1.00 23.74 426 THR A C 1
ATOM 1222 O O . THR A 1 95 ? -35.414 -26.228 5.193 1.00 24.46 426 THR A O 1
ATOM 1233 N N . ALA A 1 96 ? -34.214 -25.487 3.433 1.00 20.14 427 ALA A N 1
ATOM 1234 C CA . ALA A 1 96 ? -32.941 -26.022 3.896 1.00 19.75 427 ALA A CA 1
ATOM 1235 C C . ALA A 1 96 ? -31.898 -24.909 3.929 1.00 19.68 427 ALA A C 1
ATOM 1236 O O . ALA A 1 96 ? -31.678 -24.233 2.927 1.00 21.94 427 ALA A O 1
ATOM 1243 N N . ILE A 1 97 ? -31.274 -24.717 5.084 1.00 19.34 428 ILE A N 1
ATOM 1244 C CA . ILE A 1 97 ? -30.205 -23.734 5.221 1.00 18.42 428 ILE A CA 1
ATOM 1245 C C . ILE A 1 97 ? -28.880 -24.472 5.213 1.00 19.74 428 ILE A C 1
ATOM 1246 O O . ILE A 1 97 ? -28.572 -25.197 6.154 1.00 20.17 428 ILE A O 1
ATOM 1262 N N . VAL A 1 98 ? -28.113 -24.302 4.139 1.00 16.73 429 VAL A N 1
ATOM 1263 C CA . VAL A 1 98 ? -26.798 -24.917 4.029 1.00 15.00 429 VAL A CA 1
ATOM 1264 C C . VAL A 1 98 ? -25.745 -23.885 4.394 1.00 21.88 429 VAL A C 1
ATOM 1265 O O . VAL A 1 98 ? -25.716 -22.793 3.824 1.00 19.75 429 VAL A O 1
ATOM 1278 N N . THR A 1 99 ? -24.888 -24.239 5.343 1.00 18.51 430 THR A N 1
ATOM 1279 C CA . THR A 1 99 ? -23.779 -23.378 5.728 1.00 16.19 430 THR A CA 1
ATOM 1280 C C . THR A 1 99 ? -22.473 -24.097 5.436 1.00 20.67 430 THR A C 1
ATOM 1281 O O . THR A 1 99 ? -22.390 -25.314 5.551 1.00 20.21 430 THR A O 1
ATOM 1292 N N . ALA A 1 100 ? -21.456 -23.343 5.038 1.00 17.46 431 ALA A N 1
ATOM 1293 C CA . ALA A 1 100 ? -20.170 -23.938 4.717 1.00 19.39 431 ALA A CA 1
ATOM 1294 C C . ALA A 1 100 ? -19.092 -22.876 4.651 1.00 23.63 431 ALA A C 1
ATOM 1295 O O . ALA A 1 100 ? -19.387 -21.679 4.595 1.00 17.88 431 ALA A O 1
ATOM 1302 N N . LEU A 1 101 ? -17.845 -23.329 4.672 1.00 19.48 432 LEU A N 1
ATOM 1303 C CA . LEU A 1 101 ? -16.702 -22.466 4.426 1.00 20.45 432 LEU A CA 1
ATOM 1304 C C . LEU A 1 101 ? -16.158 -22.779 3.043 1.00 27.05 432 LEU A C 1
ATOM 1305 O O . LEU A 1 101 ? -15.871 -23.931 2.723 1.00 28.11 432 LEU A O 1
ATOM 1321 N N . ARG A 1 102 ? -16.039 -21.744 2.223 1.00 21.08 433 ARG A N 1
ATOM 1322 C CA . ARG A 1 102 ? -15.558 -21.880 0.858 1.00 21.56 433 ARG A CA 1
ATOM 1323 C C . ARG A 1 102 ? -14.100 -21.451 0.811 1.00 23.97 433 ARG A C 1
ATOM 1324 O O . ARG A 1 102 ? -13.779 -20.315 1.157 1.00 21.80 433 ARG A O 1
ATOM 1345 N N . VAL A 1 103 ? -13.219 -22.367 0.417 1.00 19.64 434 VAL A N 1
ATOM 1346 C CA . VAL A 1 103 ? -11.800 -22.056 0.302 1.00 18.03 434 VAL A CA 1
ATOM 1347 C C . VAL A 1 103 ? -11.406 -22.027 -1.164 1.00 22.66 434 VAL A C 1
ATOM 1348 O O . VAL A 1 103 ? -11.637 -22.993 -1.894 1.00 25.36 434 VAL A O 1
ATOM 1361 N N . VAL A 1 104 ? -10.808 -20.913 -1.577 1.00 20.89 435 VAL A N 1
ATOM 1362 C CA . VAL A 1 104 ? -10.463 -20.691 -2.972 1.00 21.90 435 VAL A CA 1
ATOM 1363 C C . VAL A 1 104 ? -8.971 -20.458 -3.116 1.00 19.97 435 VAL A C 1
ATOM 1364 O O . VAL A 1 104 ? -8.410 -19.567 -2.483 1.00 2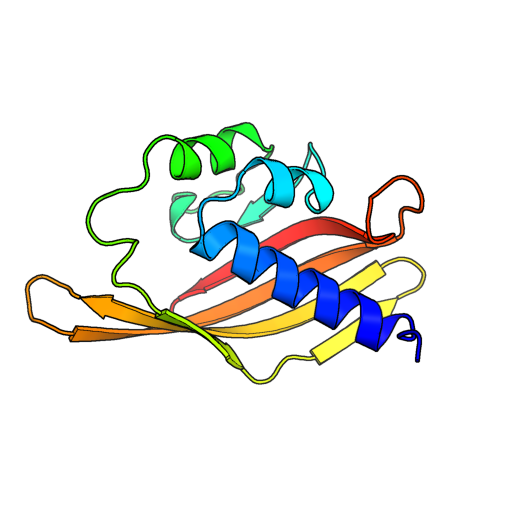1.34 435 VAL A O 1
ATOM 1377 N N . GLN A 1 105 ? -8.346 -21.287 -3.945 1.00 23.67 436 GLN A N 1
ATOM 1378 C CA . GLN A 1 105 ? -6.962 -21.098 -4.353 1.00 24.57 436 GLN A CA 1
ATOM 1379 C C . GLN A 1 105 ? -6.957 -20.347 -5.672 1.00 26.43 436 GLN A C 1
ATOM 1380 O O . GLN A 1 105 ? -7.659 -20.733 -6.603 1.00 25.38 436 GLN A O 1
ATOM 1394 N N . PHE A 1 106 ? -6.176 -19.279 -5.754 1.00 24.40 437 PHE A N 1
ATOM 1395 C CA . PHE A 1 106 ? -6.096 -18.503 -6.983 1.00 30.63 437 PHE A CA 1
ATOM 1396 C C . PHE A 1 106 ? -4.715 -17.884 -7.118 1.00 36.31 437 PHE A C 1
ATOM 1397 O O . PHE A 1 106 ? -3.929 -17.896 -6.170 1.00 29.53 437 PHE A O 1
ATOM 1414 N N . VAL A 1 107 ? -4.416 -17.361 -8.304 1.00 32.83 438 VAL A N 1
ATOM 1415 C CA . VAL A 1 107 ? -3.150 -16.678 -8.529 1.00 36.01 438 VAL A CA 1
ATOM 1416 C C . VAL A 1 107 ? -3.392 -15.180 -8.651 1.00 43.91 438 VAL A C 1
ATOM 1417 O O . VAL A 1 107 ? -4.261 -14.734 -9.399 1.00 42.25 438 VAL A O 1
ATOM 1430 N N . ALA A 1 108 ? -2.627 -14.417 -7.879 1.00 46.54 439 ALA A N 1
ATOM 1431 C CA . ALA A 1 108 ? -2.680 -12.966 -7.921 1.00 49.50 439 ALA A CA 1
ATOM 1432 C C . ALA A 1 108 ? -1.405 -12.441 -8.564 1.00 64.27 439 ALA A C 1
ATOM 1433 O O . ALA A 1 108 ? -0.594 -13.217 -9.072 1.00 59.94 439 ALA A O 1
ATOM 1440 N N . ASP A 1 109 ? -1.230 -11.125 -8.544 1.00 67.10 440 ASP A N 1
ATOM 1441 C CA . ASP A 1 109 ? -0.025 -10.516 -9.086 1.00 67.88 440 ASP A CA 1
ATOM 1442 C C . ASP A 1 109 ? 1.182 -10.950 -8.267 1.00 59.54 440 ASP A C 1
ATOM 1443 O O . ASP A 1 109 ? 2.281 -11.109 -8.796 1.00 65.84 440 ASP A O 1
ATOM 1452 N N . ASP A 1 110 ? 0.959 -11.149 -6.972 1.00 65.49 441 ASP A N 1
ATOM 1453 C CA . ASP A 1 110 ? 2.035 -11.466 -6.042 1.00 69.04 441 ASP A CA 1
ATOM 1454 C C . ASP A 1 110 ? 2.319 -12.965 -5.976 1.00 72.48 441 ASP A C 1
ATOM 1455 O O . ASP A 1 110 ? 3.264 -13.389 -5.312 1.00 73.53 441 ASP A O 1
ATOM 1464 N N . GLY A 1 111 ? 1.494 -13.760 -6.655 1.00 59.93 442 GLY A N 1
ATOM 1465 C CA . GLY A 1 111 ? 1.669 -15.202 -6.686 1.00 51.61 442 GLY A CA 1
ATOM 1466 C C . GLY A 1 111 ? 0.416 -15.939 -6.252 1.00 51.04 442 GLY A C 1
ATOM 1467 O O . GLY A 1 111 ? -0.675 -15.370 -6.278 1.00 42.94 442 GLY A O 1
ATOM 1471 N N . PRO A 1 112 ? 0.564 -17.212 -5.846 1.00 43.05 443 PRO A N 1
ATOM 1472 C CA . PRO A 1 112 ? -0.584 -18.021 -5.431 1.00 46.82 443 PRO A CA 1
ATOM 1473 C C . PRO A 1 112 ? -1.122 -17.575 -4.079 1.00 43.87 443 PRO A C 1
ATOM 1474 O O . PRO A 1 112 ? -0.340 -17.322 -3.162 1.00 39.21 443 PRO A O 1
ATOM 1485 N N . LYS A 1 113 ? -2.443 -17.467 -3.968 1.00 33.01 444 LYS A N 1
ATOM 1486 C CA . LYS A 1 113 ? -3.073 -17.057 -2.721 1.00 33.94 444 LYS A CA 1
ATOM 1487 C C . LYS A 1 113 ? -4.232 -17.984 -2.383 1.00 26.95 444 LYS A C 1
ATOM 1488 O O . LYS A 1 113 ? -4.715 -18.728 -3.237 1.00 26.72 444 LYS A O 1
ATOM 1507 N N . THR A 1 114 ? -4.656 -17.937 -1.124 1.00 28.80 445 THR A N 1
ATOM 1508 C CA . THR A 1 114 ? -5.814 -18.690 -0.671 1.00 29.58 445 THR A CA 1
ATOM 1509 C C . THR A 1 114 ? -6.709 -17.770 0.141 1.00 27.66 445 THR A C 1
ATOM 1510 O O . THR A 1 114 ? -6.229 -16.987 0.960 1.00 27.09 445 THR A O 1
ATOM 1521 N N . THR A 1 115 ? -8.012 -17.859 -0.107 1.00 22.50 446 THR A N 1
ATOM 1522 C CA . THR A 1 115 ? -8.993 -17.042 0.592 1.00 23.09 446 THR A CA 1
ATOM 1523 C C . THR A 1 115 ? -10.107 -17.937 1.102 1.00 20.02 446 THR A C 1
ATOM 1524 O O . THR A 1 115 ? -10.440 -18.940 0.468 1.00 23.80 446 THR A O 1
ATOM 1535 N N . ARG A 1 116 ? -10.658 -17.572 2.255 1.00 23.06 447 ARG A N 1
ATOM 1536 C CA . ARG A 1 116 ? -11.784 -18.288 2.840 1.00 21.98 447 ARG A CA 1
ATOM 1537 C C . ARG A 1 116 ? -13.020 -17.398 2.868 1.00 24.16 447 ARG A C 1
ATOM 1538 O O . ARG A 1 116 ? -12.937 -16.215 3.202 1.00 23.19 447 ARG A O 1
ATOM 1559 N N . TYR A 1 117 ? -14.162 -17.979 2.517 1.00 18.63 448 TYR A N 1
ATOM 1560 C CA . TYR A 1 117 ? -15.445 -17.291 2.586 1.00 17.35 448 TYR A CA 1
ATOM 1561 C C . TYR A 1 117 ? -16.421 -18.065 3.459 1.00 19.15 448 TYR A C 1
ATOM 1562 O O . TYR A 1 117 ? -16.438 -19.295 3.432 1.00 21.13 448 TYR A O 1
ATOM 1580 N N . GLU A 1 118 ? -17.227 -17.341 4.228 1.00 18.97 449 GLU A N 1
ATOM 1581 C CA . GLU A 1 118 ? -18.396 -17.917 4.885 1.00 17.43 449 GLU A CA 1
ATOM 1582 C C . GLU A 1 118 ? -19.545 -17.914 3.892 1.00 18.31 449 GLU A C 1
ATOM 1583 O O . GLU A 1 118 ? -19.754 -16.914 3.218 1.00 18.50 449 GLU A O 1
ATOM 1595 N N . GLU A 1 119 ? -20.293 -19.015 3.803 1.00 17.60 450 GLU A N 1
ATOM 1596 C CA . GLU A 1 119 ? -21.405 -19.098 2.857 1.00 15.78 450 GLU A CA 1
ATOM 1597 C C . GLU A 1 119 ? -22.672 -19.620 3.502 1.00 14.68 450 GLU A C 1
ATOM 1598 O O . GLU A 1 119 ? -22.665 -20.682 4.120 1.00 16.51 450 GLU A O 1
ATOM 1610 N N . THR A 1 120 ? -23.750 -18.854 3.346 1.00 17.16 451 THR A N 1
ATOM 1611 C CA . THR A 1 120 ? -25.099 -19.316 3.656 1.00 15.51 451 THR A CA 1
ATOM 1612 C C . THR A 1 120 ? -25.853 -19.508 2.344 1.00 21.33 451 THR A C 1
ATOM 1613 O O . THR A 1 120 ? -25.896 -18.602 1.520 1.00 17.80 451 THR A O 1
ATOM 1624 N N . ARG A 1 121 ? -26.438 -20.688 2.154 1.00 16.84 452 ARG A N 1
ATOM 1625 C CA . ARG A 1 121 ? -27.239 -20.975 0.969 1.00 17.38 452 ARG A CA 1
ATOM 1626 C C . ARG A 1 121 ? -28.612 -21.448 1.406 1.00 20.15 452 ARG A C 1
ATOM 1627 O O . ARG A 1 121 ? -28.719 -22.436 2.128 1.00 20.52 452 ARG A O 1
ATOM 1648 N N . VAL A 1 122 ? -29.653 -20.746 0.973 1.00 17.81 453 VAL A N 1
ATOM 1649 C CA . VAL A 1 122 ? -31.023 -21.107 1.334 1.00 17.39 453 VAL A CA 1
ATOM 1650 C C . VAL A 1 122 ? -31.696 -21.799 0.159 1.00 18.92 453 VAL A C 1
ATOM 1651 O O . VAL A 1 122 ? -31.926 -21.186 -0.885 1.00 18.90 453 VAL A O 1
ATOM 1664 N N . TRP A 1 123 ? -32.005 -23.076 0.352 1.00 21.00 454 TRP A N 1
ATOM 1665 C CA . TRP A 1 123 ? -32.621 -23.906 -0.676 1.00 19.59 454 TRP A CA 1
ATOM 1666 C C . TRP A 1 123 ? -34.068 -24.192 -0.303 1.00 21.33 454 TRP A C 1
ATOM 1667 O O . TRP A 1 123 ? -34.389 -24.325 0.878 1.00 18.20 454 TRP A O 1
ATOM 1688 N N . VAL A 1 124 ? -34.927 -24.305 -1.311 1.00 18.84 455 VAL A N 1
ATOM 1689 C CA . VAL A 1 124 ? -36.341 -24.584 -1.086 1.00 21.74 455 VAL A CA 1
ATOM 1690 C C . VAL A 1 124 ? -36.770 -25.758 -1.955 1.00 26.89 455 VAL A C 1
ATOM 1691 O O . VAL A 1 124 ? -36.338 -25.879 -3.098 1.00 24.64 455 VAL A O 1
ATOM 1704 N N . LYS A 1 125 ? -37.599 -26.635 -1.397 1.00 26.40 456 LYS A N 1
ATOM 1705 C CA . LYS A 1 125 ? -38.109 -27.780 -2.142 1.00 33.67 456 LYS A CA 1
ATOM 1706 C C . LYS A 1 125 ? -38.946 -27.321 -3.320 1.00 26.50 456 LYS A C 1
ATOM 1707 O O . LYS A 1 125 ? -39.765 -26.408 -3.197 1.00 32.04 456 LYS A O 1
ATOM 1726 N N . ASP A 1 126 ? -38.730 -27.959 -4.464 1.00 32.73 457 ASP A N 1
ATOM 1727 C CA . ASP A 1 126 ? -39.560 -27.729 -5.635 1.00 35.17 457 ASP A CA 1
ATOM 1728 C C . ASP A 1 126 ? -39.420 -28.916 -6.581 1.00 34.22 457 ASP A C 1
ATOM 1729 O O . ASP A 1 126 ? -38.393 -29.080 -7.239 1.00 31.06 457 ASP A O 1
ATOM 1738 N N . ALA A 1 127 ? -40.458 -29.745 -6.637 1.00 42.63 458 ALA A N 1
ATOM 1739 C CA . ALA A 1 127 ? -40.436 -30.948 -7.462 1.00 37.48 458 ALA A CA 1
ATOM 1740 C C . ALA A 1 127 ? -40.311 -30.613 -8.946 1.00 32.79 458 ALA A C 1
ATOM 1741 O O . ALA A 1 127 ? -39.971 -31.473 -9.755 1.00 40.19 458 ALA A O 1
ATOM 1748 N N . ALA A 1 128 ? -40.587 -29.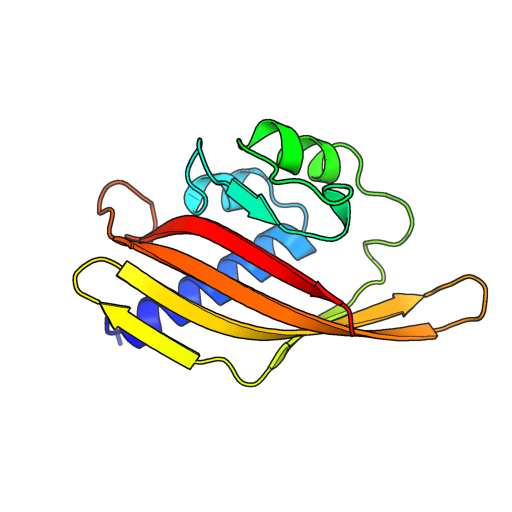363 -9.298 1.00 31.96 459 ALA A N 1
ATOM 1749 C CA . ALA A 1 128 ? -40.460 -28.911 -10.679 1.00 35.82 459 ALA A CA 1
ATOM 1750 C C . ALA A 1 128 ? -38.998 -28.790 -11.111 1.00 41.50 459 ALA A C 1
ATOM 1751 O O . ALA A 1 128 ? -38.689 -28.880 -12.298 1.00 36.32 459 ALA A O 1
ATOM 1758 N N . PHE A 1 129 ? -38.102 -28.578 -10.152 1.00 37.19 460 PHE A N 1
ATOM 1759 C CA . PHE A 1 129 ? -36.683 -28.423 -10.460 1.00 31.01 460 PHE A CA 1
ATOM 1760 C C . PHE A 1 129 ? -35.996 -29.780 -10.562 1.00 33.42 460 PHE A C 1
ATOM 1761 O O . PHE A 1 129 ? -36.400 -30.739 -9.908 1.00 30.37 460 PHE A O 1
ATOM 1778 N N . LYS A 1 130 ? -34.951 -29.838 -11.384 1.00 35.00 461 LYS A N 1
ATOM 1779 C CA . LYS A 1 130 ? -34.299 -31.090 -11.760 1.00 29.80 461 LYS A CA 1
ATOM 1780 C C . LYS A 1 130 ? -33.936 -31.973 -10.569 1.00 40.54 461 LYS A C 1
ATOM 1781 O O . LYS A 1 130 ? -34.135 -33.188 -10.612 1.00 30.83 461 LYS A O 1
ATOM 1800 N N . PHE A 1 131 ? -33.412 -31.366 -9.508 1.00 27.45 462 PHE A N 1
ATOM 1801 C CA . PHE A 1 131 ? -32.961 -32.124 -8.345 1.00 26.01 462 PHE A CA 1
ATOM 1802 C C . PHE A 1 131 ? -33.902 -31.980 -7.156 1.00 28.31 462 PHE A C 1
ATOM 1803 O O . PHE A 1 131 ? -33.575 -32.398 -6.046 1.00 28.87 462 PHE A O 1
ATOM 1820 N N . GLY A 1 132 ? -35.066 -31.389 -7.399 1.00 24.00 463 GLY A N 1
ATOM 1821 C CA . GLY A 1 132 ? -36.106 -31.282 -6.392 1.00 28.00 463 GLY A CA 1
ATOM 1822 C C . GLY A 1 132 ? -35.904 -30.114 -5.451 1.00 29.72 463 GLY A C 1
ATOM 1823 O O . GLY A 1 132 ? -36.661 -29.943 -4.494 1.00 26.28 463 GLY A O 1
ATOM 1827 N N . TRP A 1 133 ? -34.887 -29.307 -5.739 1.00 22.53 464 TRP A N 1
ATOM 1828 C CA . TRP A 1 133 ? -34.509 -28.176 -4.897 1.00 26.33 464 TRP A CA 1
ATOM 1829 C C . TRP A 1 133 ? -34.118 -26.976 -5.750 1.0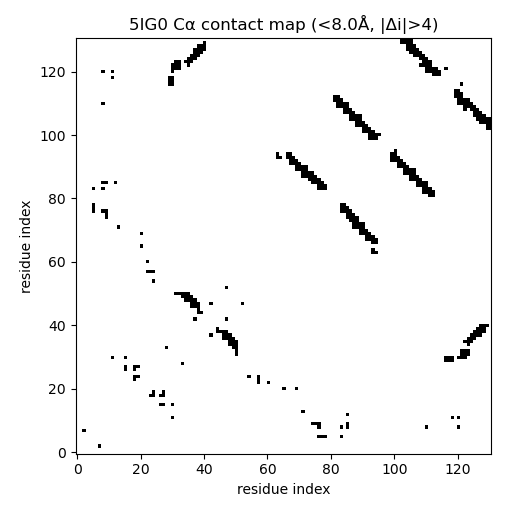0 23.06 464 TRP A C 1
ATOM 1830 O O . TRP A 1 133 ? -33.587 -27.143 -6.847 1.00 24.71 464 TRP A O 1
ATOM 1851 N N . LYS A 1 134 ? -34.371 -25.772 -5.243 1.00 22.09 465 LYS A N 1
ATOM 1852 C CA . LYS A 1 134 ? -33.940 -24.555 -5.922 1.00 21.24 465 LYS A CA 1
ATOM 1853 C C . LYS A 1 134 ? -33.289 -23.593 -4.938 1.00 24.40 465 LYS A C 1
ATOM 1854 O O . LYS A 1 134 ? -33.724 -23.471 -3.795 1.00 21.54 465 LYS A O 1
ATOM 1873 N N . LEU A 1 135 ? -32.233 -22.924 -5.388 1.00 20.00 466 LEU A N 1
ATOM 1874 C CA . LEU A 1 135 ? -31.557 -21.920 -4.575 1.00 20.72 466 LEU A CA 1
ATOM 1875 C C . LEU A 1 135 ? -32.295 -20.587 -4.690 1.00 19.96 466 LEU A C 1
ATOM 1876 O O . LEU A 1 135 ? -32.461 -20.072 -5.794 1.00 20.84 466 LEU A O 1
ATOM 1892 N N . VAL A 1 136 ? -32.740 -20.035 -3.560 1.00 18.10 467 VAL A N 1
ATOM 1893 C CA . VAL A 1 136 ? -33.537 -18.806 -3.571 1.00 19.01 467 VAL A CA 1
ATOM 1894 C C . VAL A 1 136 ? -32.769 -17.607 -3.013 1.00 21.21 467 VAL A C 1
ATOM 1895 O O . VAL A 1 136 ? -33.077 -16.460 -3.339 1.00 17.89 467 VAL A O 1
ATOM 1908 N N . HIS A 1 137 ? -31.770 -17.876 -2.181 1.00 20.34 468 HIS A N 1
ATOM 1909 C CA . HIS A 1 137 ? -30.939 -16.815 -1.618 1.00 15.80 468 HIS A CA 1
ATOM 1910 C C . HIS A 1 137 ? -29.604 -17.353 -1.135 1.00 16.34 468 HIS A C 1
ATOM 1911 O O . HIS A 1 137 ? -29.527 -18.466 -0.614 1.00 19.03 468 HIS A O 1
ATOM 1925 N N . PHE A 1 138 ? -28.543 -16.569 -1.297 1.00 14.07 469 PHE A N 1
ATOM 1926 C CA . PHE A 1 138 ? -27.293 -16.929 -0.650 1.00 16.02 469 PHE A CA 1
ATOM 1927 C C . PHE A 1 138 ? -26.510 -15.694 -0.233 1.00 15.51 469 PHE A C 1
ATOM 1928 O O . PHE A 1 138 ? -26.750 -14.590 -0.710 1.00 15.73 469 PHE A O 1
ATOM 1945 N N . HIS A 1 139 ? -25.609 -15.911 0.712 1.00 14.78 470 HIS A N 1
ATOM 1946 C CA . HIS A 1 139 ? -24.835 -14.849 1.338 1.00 14.55 470 HIS A CA 1
ATOM 1947 C C . HIS A 1 139 ? -23.415 -15.367 1.443 1.00 15.50 470 HIS A C 1
ATOM 1948 O O . HIS A 1 139 ? -23.174 -16.346 2.136 1.00 15.81 470 HIS A O 1
ATOM 1962 N N . ARG A 1 140 ? -22.493 -14.744 0.713 1.00 13.92 471 ARG A N 1
ATOM 1963 C CA . ARG A 1 140 ? -21.087 -15.112 0.758 1.00 14.76 471 ARG A CA 1
ATOM 1964 C C . ARG A 1 140 ? -20.281 -13.906 1.208 1.00 17.93 471 ARG A C 1
ATOM 1965 O O . ARG A 1 140 ? -20.471 -12.800 0.698 1.00 17.98 471 ARG A O 1
ATOM 1986 N N . SER A 1 141 ? -19.395 -14.114 2.176 1.00 18.54 472 SER A N 1
ATOM 1987 C CA . SER A 1 141 ? -18.553 -13.029 2.657 1.00 20.93 472 SER A CA 1
ATOM 1988 C C . SER A 1 141 ? -17.130 -13.491 2.900 1.00 25.44 472 SER A C 1
ATOM 1989 O O . SER A 1 141 ? -16.900 -14.600 3.380 1.00 21.67 472 SER A O 1
ATOM 1997 N N . GLY A 1 142 ? -16.182 -12.618 2.571 1.00 32.26 473 GLY A N 1
ATOM 1998 C CA . GLY A 1 142 ? -14.769 -12.939 2.649 1.00 33.86 473 GLY A CA 1
ATOM 1999 C C . GLY A 1 142 ? -14.179 -12.706 4.023 1.00 50.71 473 GLY A C 1
ATOM 2000 O O . GLY A 1 142 ? -14.720 -11.948 4.827 1.00 53.58 473 GLY A O 1
ATOM 2004 N N . ALA A 1 143 ? -13.054 -13.364 4.283 1.00 68.03 474 ALA A N 1
ATOM 2005 C CA . ALA A 1 143 ? -12.385 -13.270 5.573 1.00 66.77 474 ALA A CA 1
ATOM 2006 C C . ALA A 1 143 ? -11.742 -11.899 5.756 1.00 74.66 474 ALA A C 1
ATOM 2007 O O . ALA A 1 143 ? -11.659 -11.109 4.814 1.00 76.63 474 ALA A O 1
#

Radius of gyration: 14.71 Å; Cα contacts (8 Å, |Δi|>4): 238; chains: 1; bounding box: 42×42×29 Å

Nearest PDB structures (foldseek):
  5ig0-assembly1_A-2  TM=1.008E+00  e=3.889E-25  Salpingoeca rosetta
  4j9a-assembly1_A  TM=6.425E-01  e=2.045E-04  Pseudomonas aeruginosa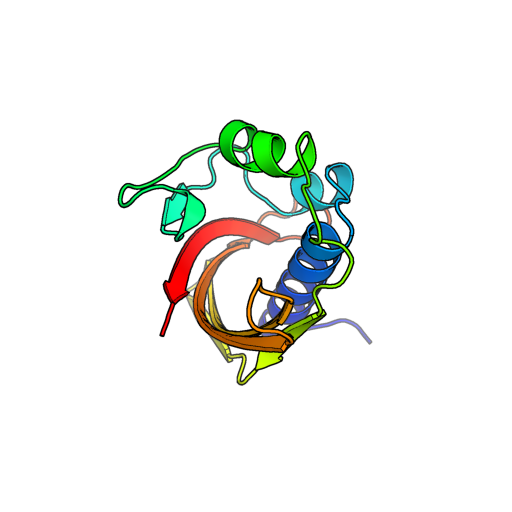 PAO1
  5bvb-assembly1_A  TM=6.673E-01  e=7.289E-04  synthetic construct
  4j8t-assembly5_A  TM=6.417E-01  e=5.461E-04  Pseudomonas aeruginosa PAO1
  4j9a-assembly2_B  TM=6.339E-01  e=1.092E-03  Pseudomonas aeruginosa PAO1

B-factor: mean 37.89, std 17.38, range [11.98, 119.28]